Protein AF-A0A800K3X0-F1 (afdb_monomer_lite)

Radius of gyration: 19.75 Å; chains: 1; bounding box: 56×38×43 Å

pLDDT: mean 89.38, std 9.4, range [58.12, 97.81]

Sequence (115 aa):
MLKYLQFLIIMMLFINLHAQDKIEIEEKKMKMSQGVQNGLSIFIPASDQKFTEKLWKKKMKDLKAKVSKVNNDLLAMNIDMYNISDNSVNIYIHCKNAIKGIQLNIFFDMGESYL

Structure (mmCIF, N/CA/C/O backbone):
data_AF-A0A800K3X0-F1
#
_entry.id   AF-A0A800K3X0-F1
#
loop_
_atom_site.group_PDB
_atom_site.id
_atom_site.type_symbol
_atom_site.label_atom_id
_atom_site.label_alt_id
_atom_site.label_comp_id
_atom_site.label_asym_id
_atom_site.label_entity_id
_atom_site.label_seq_id
_atom_site.pdbx_PDB_ins_code
_atom_site.Cartn_x
_atom_site.Cartn_y
_atom_site.Cartn_z
_atom_site.occupancy
_atom_site.B_iso_or_equiv
_atom_site.auth_seq_id
_atom_site.auth_comp_id
_atom_site.auth_asym_id
_atom_site.auth_atom_id
_atom_site.pdbx_PDB_model_num
ATOM 1 N N . MET A 1 1 ? -43.198 -23.718 22.457 1.00 69.19 1 MET A N 1
ATOM 2 C CA . MET A 1 1 ? -41.885 -24.062 21.863 1.00 69.19 1 MET A CA 1
ATOM 3 C C . MET A 1 1 ? -41.640 -23.365 20.526 1.00 69.19 1 MET A C 1
ATOM 5 O O . MET A 1 1 ? -40.715 -22.573 20.453 1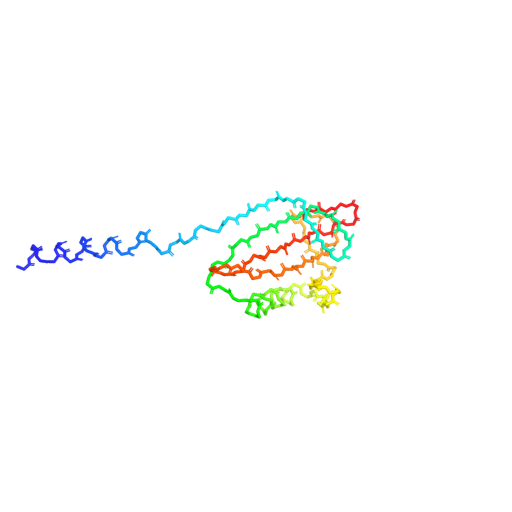.00 69.19 1 MET A O 1
ATOM 9 N N . LEU A 1 2 ? -42.486 -23.570 19.506 1.00 76.75 2 LEU A N 1
ATOM 10 C CA . LEU A 1 2 ? -42.257 -23.051 18.144 1.00 76.75 2 LEU A CA 1
ATOM 11 C C . LEU A 1 2 ? -42.133 -21.511 18.048 1.00 76.75 2 LEU A C 1
ATOM 13 O O . LEU A 1 2 ? -41.289 -21.008 17.318 1.00 76.75 2 LEU A O 1
ATOM 17 N N . LYS A 1 3 ? -42.901 -20.762 18.854 1.00 74.12 3 LYS A N 1
ATOM 18 C CA . LYS A 1 3 ? -42.854 -19.285 18.901 1.00 74.12 3 LYS A CA 1
ATOM 19 C C . LYS A 1 3 ? -41.527 -18.726 19.437 1.00 74.12 3 LYS A C 1
ATOM 21 O O . LYS A 1 3 ? -41.047 -17.711 18.950 1.00 74.12 3 LYS A O 1
ATOM 26 N N . TYR A 1 4 ? -40.913 -19.406 20.406 1.00 87.25 4 TYR A N 1
ATOM 27 C CA . TYR A 1 4 ? -39.612 -19.007 20.955 1.00 87.25 4 TYR A CA 1
ATOM 28 C C . TYR A 1 4 ? -38.475 -19.320 19.980 1.00 87.25 4 TYR A C 1
ATOM 30 O O . TYR A 1 4 ? -37.525 -18.553 19.882 1.00 87.25 4 TYR A O 1
ATOM 38 N N . LEU A 1 5 ? -38.610 -20.402 19.206 1.00 84.94 5 LEU A N 1
ATOM 39 C CA . LEU A 1 5 ? -37.671 -20.747 18.141 1.00 84.94 5 LEU A CA 1
ATOM 40 C C . LEU A 1 5 ? -37.708 -19.716 17.000 1.00 84.94 5 LEU A C 1
ATOM 42 O O . LEU A 1 5 ? -36.660 -19.272 16.545 1.00 84.94 5 LEU A O 1
ATOM 46 N N . GLN A 1 6 ? -38.902 -19.277 16.588 1.00 85.12 6 GLN A N 1
ATOM 47 C CA . GLN A 1 6 ? -39.060 -18.203 15.597 1.00 85.12 6 GLN A CA 1
ATOM 48 C C . GLN A 1 6 ? -38.458 -16.877 16.084 1.00 85.12 6 GLN A C 1
ATOM 50 O O . GLN A 1 6 ? -37.770 -16.202 15.323 1.00 85.12 6 GLN A O 1
ATOM 55 N N . PHE A 1 7 ? -38.653 -16.536 17.360 1.00 87.81 7 PHE A N 1
ATOM 56 C CA . PHE A 1 7 ? -38.044 -15.352 17.968 1.00 87.81 7 PHE A CA 1
ATOM 57 C C . PHE A 1 7 ? -36.508 -15.424 17.970 1.00 87.81 7 PHE A C 1
ATOM 59 O O . PHE A 1 7 ? -35.844 -14.453 17.613 1.00 87.81 7 PHE A O 1
ATOM 66 N N . LEU A 1 8 ? -35.942 -16.591 18.294 1.00 85.50 8 LEU A N 1
ATOM 67 C CA . LEU A 1 8 ? -34.494 -16.812 18.294 1.00 85.50 8 LEU A CA 1
ATOM 68 C C . LEU A 1 8 ? -33.888 -16.657 16.886 1.00 85.50 8 LEU A C 1
ATOM 70 O O . LEU A 1 8 ? -32.844 -16.029 16.731 1.00 85.50 8 LEU A O 1
ATOM 74 N N . ILE A 1 9 ? -34.563 -17.182 15.857 1.00 85.25 9 ILE A N 1
ATOM 75 C CA . ILE A 1 9 ? -34.134 -17.064 14.453 1.00 85.25 9 ILE A CA 1
ATOM 76 C C . ILE A 1 9 ? -34.155 -15.598 14.000 1.00 85.25 9 ILE A C 1
ATOM 78 O O . ILE A 1 9 ? -33.201 -15.135 13.380 1.00 85.25 9 ILE A O 1
ATOM 82 N N . ILE A 1 10 ? -35.200 -14.844 14.356 1.00 84.38 10 ILE A N 1
ATOM 83 C CA . ILE A 1 10 ? -35.297 -13.411 14.043 1.00 84.38 10 ILE A CA 1
ATOM 84 C C . ILE A 1 10 ? -34.165 -12.629 14.723 1.00 84.38 10 ILE A C 1
ATOM 86 O O . ILE A 1 10 ? -33.537 -11.786 14.087 1.00 84.38 10 ILE A O 1
ATOM 90 N N . MET A 1 11 ? -33.839 -12.949 15.977 1.00 81.69 11 MET A N 1
ATOM 91 C CA . MET A 1 11 ? -32.754 -12.291 16.710 1.00 81.69 11 MET A CA 1
ATOM 92 C C . MET A 1 11 ? -31.374 -12.553 16.080 1.00 81.69 11 MET A C 1
ATOM 94 O O . MET A 1 11 ? -30.538 -11.652 16.035 1.00 81.69 11 MET A O 1
ATOM 98 N N . MET A 1 12 ? -31.151 -13.752 15.527 1.00 77.75 12 MET A N 1
ATOM 99 C CA . MET A 1 12 ? -29.915 -14.087 14.806 1.00 77.75 12 MET A CA 1
ATOM 100 C C . MET A 1 12 ? -29.765 -13.355 13.464 1.00 77.75 12 MET A C 1
ATOM 102 O O . MET A 1 12 ? -28.642 -13.128 13.016 1.00 77.75 12 MET A O 1
ATOM 106 N N . LEU A 1 13 ? -30.862 -12.940 12.823 1.00 73.81 13 LEU A N 1
ATOM 107 C CA . LEU A 1 13 ? -30.800 -12.208 11.552 1.00 73.81 13 LEU A CA 1
ATOM 108 C C . LEU A 1 13 ? -30.311 -10.758 11.729 1.00 73.81 13 LEU A C 1
ATOM 110 O O . LEU A 1 13 ? -29.619 -10.245 10.852 1.00 73.81 13 LEU A O 1
ATOM 114 N N . PHE A 1 14 ? -30.572 -10.122 12.877 1.00 68.31 14 PHE A N 1
ATOM 115 C CA . PHE A 1 14 ? -30.147 -8.737 13.135 1.00 68.31 14 PHE A CA 1
ATOM 116 C C . PHE A 1 14 ? -28.644 -8.580 13.413 1.00 68.31 14 PHE A C 1
ATOM 118 O O . PHE A 1 14 ? -28.079 -7.524 13.138 1.00 68.31 14 PHE A O 1
ATOM 125 N N . ILE A 1 15 ? -27.969 -9.625 13.902 1.00 67.12 15 ILE A N 1
ATOM 126 C CA . ILE A 1 15 ? -26.538 -9.563 14.255 1.00 67.12 15 ILE A CA 1
ATOM 127 C C . ILE A 1 15 ? -25.625 -9.492 13.018 1.00 67.12 15 ILE A C 1
ATOM 129 O O . ILE A 1 15 ? -24.485 -9.048 13.112 1.00 67.12 15 ILE A O 1
ATOM 133 N N . ASN A 1 16 ? -26.121 -9.901 11.846 1.00 58.12 16 ASN A N 1
ATOM 134 C CA . ASN A 1 16 ? -25.319 -9.989 10.623 1.00 58.12 16 ASN A CA 1
ATOM 135 C C . ASN A 1 16 ? -25.211 -8.662 9.845 1.00 58.12 16 ASN A C 1
ATOM 137 O O . ASN A 1 16 ? -24.402 -8.564 8.926 1.00 58.12 16 ASN A O 1
ATOM 141 N N . LEU A 1 17 ? -25.987 -7.629 10.201 1.00 58.62 17 LEU A N 1
ATOM 142 C CA . LEU A 1 17 ? -26.057 -6.379 9.425 1.00 58.62 17 LEU A CA 1
ATOM 143 C C . LEU A 1 17 ? -24.883 -5.410 9.667 1.00 58.62 17 LEU A C 1
ATOM 145 O O . LEU A 1 17 ? -24.694 -4.488 8.880 1.00 58.62 17 LEU A O 1
ATOM 149 N N . HIS A 1 18 ? -24.076 -5.618 10.712 1.00 60.22 18 HIS A N 1
ATOM 150 C CA . HIS A 1 18 ? -22.994 -4.701 11.107 1.00 60.22 18 HIS A CA 1
ATOM 151 C C . HIS A 1 18 ? -21.573 -5.237 10.867 1.00 60.22 18 HIS A C 1
ATOM 153 O O . HIS A 1 18 ? -20.610 -4.606 11.287 1.00 60.22 18 HIS A O 1
ATOM 159 N N . ALA A 1 19 ? -21.414 -6.389 10.210 1.00 60.28 19 ALA A N 1
ATOM 160 C CA . ALA A 1 19 ? -20.116 -7.065 10.105 1.00 60.28 19 ALA A CA 1
ATOM 161 C C . ALA A 1 19 ? -19.293 -6.719 8.845 1.00 60.28 19 ALA A C 1
ATOM 163 O O . ALA A 1 19 ? -18.204 -7.261 8.673 1.00 60.28 19 ALA A O 1
AT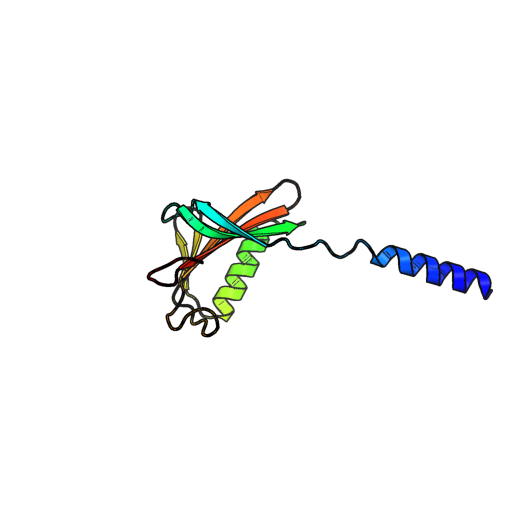OM 164 N N . GLN A 1 20 ? -19.789 -5.858 7.950 1.00 66.69 20 GLN A N 1
ATOM 165 C CA . GLN A 1 20 ? -19.083 -5.497 6.714 1.00 66.69 20 GLN A CA 1
ATOM 166 C C . GLN A 1 20 ? -18.756 -4.004 6.697 1.00 66.69 20 GLN A C 1
ATOM 168 O O . GLN A 1 20 ? -19.550 -3.187 6.231 1.00 66.69 20 GLN A O 1
ATOM 173 N N . ASP A 1 21 ? -17.570 -3.652 7.193 1.00 70.25 21 ASP A N 1
ATOM 174 C CA . ASP A 1 21 ? -17.000 -2.332 6.943 1.00 70.25 21 ASP A CA 1
ATOM 175 C C . ASP A 1 21 ? -16.739 -2.185 5.438 1.00 70.25 21 ASP A C 1
ATOM 177 O O . ASP A 1 21 ? -16.094 -3.033 4.812 1.00 70.25 21 ASP A O 1
ATOM 181 N N . LYS A 1 22 ? -17.256 -1.110 4.835 1.00 71.75 22 LYS A N 1
ATOM 182 C CA . LYS A 1 22 ? -16.961 -0.793 3.437 1.00 71.75 22 LYS A CA 1
ATOM 183 C C . LYS A 1 22 ? -15.509 -0.340 3.340 1.00 71.75 22 LYS A C 1
ATOM 185 O O . LYS A 1 22 ? -15.112 0.619 3.996 1.00 71.75 22 LYS A O 1
ATOM 190 N N . ILE A 1 23 ? -14.729 -1.0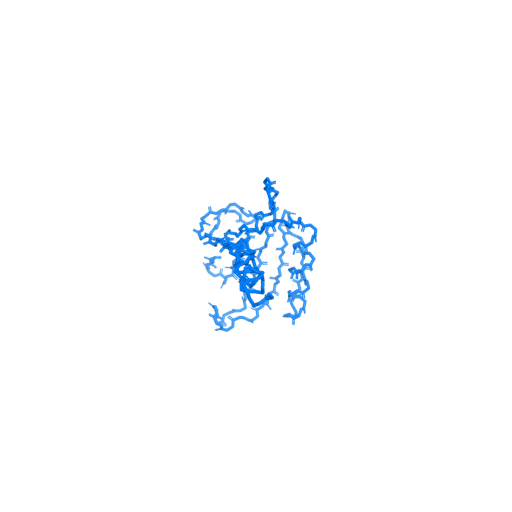22 2.508 1.00 81.88 23 ILE A N 1
ATOM 191 C CA . ILE A 1 23 ? -13.400 -0.550 2.125 1.00 81.88 23 ILE A CA 1
ATOM 192 C C . ILE A 1 23 ? -13.603 0.511 1.048 1.00 81.88 23 ILE A C 1
ATOM 194 O O . ILE A 1 23 ? -14.009 0.199 -0.071 1.00 81.88 23 ILE A O 1
ATOM 198 N N . GLU A 1 24 ? -13.350 1.765 1.402 1.00 83.25 24 GLU A N 1
ATOM 199 C CA . GLU A 1 24 ? -13.362 2.880 0.460 1.00 83.25 24 GLU A CA 1
ATOM 200 C C . GLU A 1 24 ? -11.975 3.024 -0.174 1.00 83.25 24 GLU A C 1
ATOM 202 O O . GLU A 1 24 ? -10.954 3.046 0.523 1.00 83.25 24 GLU A O 1
ATOM 207 N N . ILE A 1 25 ? -11.953 3.077 -1.508 1.00 90.81 25 ILE A N 1
ATOM 208 C CA . ILE A 1 25 ? -10.755 3.291 -2.319 1.00 90.81 25 ILE A CA 1
ATOM 209 C C . ILE A 1 25 ? -10.937 4.624 -3.036 1.00 90.81 25 ILE A C 1
ATOM 211 O O . ILE A 1 25 ? -11.878 4.791 -3.810 1.00 90.81 25 ILE A O 1
ATOM 215 N N . GLU A 1 26 ? -10.030 5.558 -2.781 1.00 94.12 26 GLU A N 1
ATOM 216 C CA . GLU A 1 26 ? -10.010 6.869 -3.422 1.00 94.12 26 GLU A CA 1
ATOM 217 C C . GLU A 1 26 ? -8.764 7.008 -4.290 1.00 94.12 26 GLU A C 1
ATOM 219 O O . GLU A 1 26 ? -7.644 6.879 -3.795 1.00 94.12 26 GLU A O 1
ATOM 224 N N . GLU A 1 27 ? -8.941 7.345 -5.561 1.00 95.38 27 GLU A N 1
ATOM 225 C CA . GLU A 1 27 ? -7.841 7.769 -6.422 1.00 95.38 27 GLU A CA 1
ATOM 226 C C . GLU A 1 27 ? -7.604 9.273 -6.247 1.00 95.38 27 GLU A C 1
ATOM 228 O O . GLU A 1 27 ? -8.527 10.081 -6.393 1.00 95.38 27 GLU A O 1
ATOM 233 N N . LYS A 1 28 ? -6.382 9.669 -5.877 1.00 95.44 28 LYS A N 1
ATOM 234 C CA . LYS A 1 28 ? -6.033 11.084 -5.684 1.00 95.44 28 LYS A CA 1
ATOM 235 C C . LYS A 1 28 ? -4.534 11.337 -5.776 1.00 95.44 28 LYS A C 1
ATOM 237 O O . LYS A 1 28 ? -3.710 10.477 -5.476 1.00 95.44 28 LYS A O 1
ATOM 242 N N . LYS A 1 29 ? -4.167 12.582 -6.091 1.00 96.38 29 LYS A N 1
ATOM 243 C CA . LYS A 1 29 ? -2.770 13.032 -6.043 1.00 96.38 29 LYS A CA 1
ATOM 244 C C . LYS A 1 29 ? -2.281 13.144 -4.602 1.00 96.38 29 LYS A C 1
ATOM 246 O O . LYS A 1 29 ? -2.870 13.855 -3.786 1.00 96.38 29 LYS A O 1
ATOM 251 N N . MET A 1 30 ? -1.180 12.470 -4.292 1.00 96.06 30 MET A N 1
ATOM 252 C CA . MET A 1 30 ? -0.604 12.406 -2.950 1.00 96.06 30 MET A CA 1
ATOM 253 C C . MET A 1 30 ? 0.918 12.494 -3.001 1.00 96.06 30 MET A C 1
ATOM 255 O O . MET A 1 30 ? 1.553 12.175 -4.001 1.00 96.06 30 MET A O 1
ATOM 259 N N . LYS A 1 31 ? 1.516 12.930 -1.891 1.00 95.31 31 LYS A N 1
ATOM 260 C CA . LYS A 1 31 ? 2.971 12.955 -1.733 1.00 95.31 31 LYS A CA 1
ATOM 261 C C . LYS A 1 31 ? 3.505 11.554 -1.409 1.00 95.31 31 LYS A C 1
ATOM 263 O O . LYS A 1 31 ? 3.002 10.917 -0.483 1.00 95.31 31 LYS A O 1
ATOM 268 N N . MET A 1 32 ? 4.558 11.160 -2.114 1.00 94.88 32 MET A N 1
ATOM 269 C CA . MET A 1 32 ? 5.364 9.949 -1.939 1.00 94.88 32 MET A CA 1
ATOM 270 C C . MET A 1 32 ? 6.864 10.281 -2.012 1.00 94.88 32 MET A C 1
ATOM 272 O O . MET A 1 32 ? 7.258 11.443 -2.164 1.00 94.88 32 MET A O 1
ATOM 276 N N . SER A 1 33 ? 7.715 9.262 -1.906 1.00 93.75 33 SER A N 1
ATOM 277 C CA . SER A 1 33 ? 9.179 9.375 -1.955 1.00 93.75 33 SER A CA 1
ATOM 278 C C . SER A 1 33 ? 9.730 10.010 -3.237 1.00 93.75 33 SER A C 1
ATOM 280 O O . SER A 1 33 ? 10.792 10.624 -3.168 1.00 93.75 33 SER A O 1
ATOM 282 N N . GLN A 1 34 ? 9.016 9.929 -4.365 1.00 93.38 34 GLN A N 1
ATOM 283 C CA . GLN A 1 34 ? 9.411 10.523 -5.655 1.00 93.38 34 GLN A CA 1
ATOM 284 C C . GLN A 1 34 ? 8.651 11.816 -6.010 1.00 93.38 34 GLN A C 1
ATOM 286 O O . GLN A 1 34 ? 8.687 12.261 -7.153 1.00 93.38 34 GLN A O 1
ATOM 291 N N . GLY A 1 35 ? 7.968 12.444 -5.048 1.00 94.38 35 GLY A N 1
ATOM 292 C CA . GLY A 1 35 ? 7.244 13.701 -5.264 1.00 94.38 35 GLY A CA 1
ATOM 293 C C . GLY A 1 35 ? 5.736 13.546 -5.110 1.00 94.38 35 GLY A C 1
ATOM 294 O O . GLY A 1 35 ? 5.276 12.807 -4.245 1.00 94.38 35 GLY A O 1
ATOM 295 N N . VAL A 1 36 ? 4.959 14.295 -5.891 1.00 96.19 36 VAL A N 1
ATOM 296 C CA . VAL A 1 36 ? 3.490 14.225 -5.874 1.00 96.19 36 VAL A CA 1
ATOM 297 C C . VAL A 1 36 ? 3.034 13.457 -7.101 1.00 96.19 36 VAL A C 1
ATOM 299 O O . VAL A 1 36 ? 3.249 13.923 -8.215 1.00 96.19 36 VAL A O 1
ATOM 302 N N . GLN A 1 37 ? 2.402 12.309 -6.883 1.00 96.88 37 GLN A N 1
ATOM 303 C CA . GLN A 1 37 ? 1.932 11.422 -7.944 1.00 96.88 37 GLN A CA 1
ATOM 304 C C . GLN A 1 37 ? 0.476 11.028 -7.712 1.00 96.88 37 GLN A C 1
ATOM 306 O O . GLN A 1 37 ? -0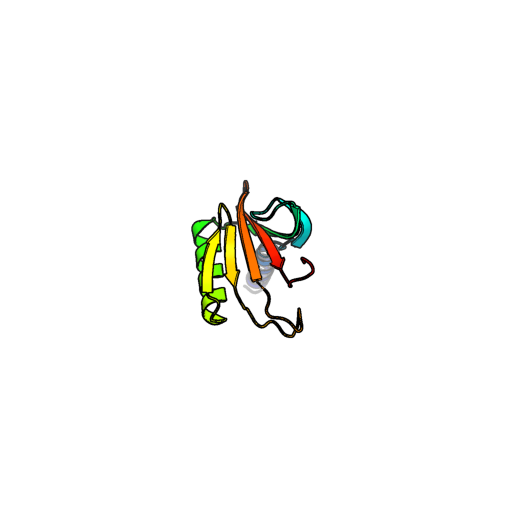.056 11.209 -6.612 1.00 96.88 37 GLN A O 1
ATOM 311 N N . ASN A 1 38 ? -0.173 10.528 -8.761 1.00 96.56 38 ASN A N 1
ATOM 312 C CA . ASN A 1 38 ? -1.466 9.868 -8.632 1.00 96.56 38 ASN A CA 1
ATOM 313 C C . ASN A 1 38 ? -1.295 8.532 -7.905 1.00 96.56 38 ASN A C 1
ATOM 315 O O . ASN A 1 38 ? -0.256 7.895 -8.058 1.00 96.56 38 ASN A O 1
ATOM 319 N N . GLY A 1 39 ? -2.267 8.166 -7.078 1.00 96.31 39 GLY A N 1
ATOM 320 C CA . GLY A 1 39 ? -2.243 6.910 -6.347 1.00 96.31 39 GLY A CA 1
ATOM 321 C C . GLY A 1 39 ? -3.601 6.578 -5.747 1.00 96.31 39 GLY A C 1
ATOM 322 O O . GLY A 1 39 ? -4.508 7.415 -5.683 1.00 96.31 39 GLY A O 1
ATOM 323 N N . LEU A 1 40 ? -3.705 5.364 -5.217 1.00 96.44 40 LEU A N 1
ATOM 324 C CA . LEU A 1 40 ? -4.881 4.863 -4.517 1.00 96.44 40 LEU A CA 1
ATOM 325 C C . LEU A 1 40 ? -4.702 5.000 -3.008 1.00 96.44 40 LEU A C 1
ATOM 327 O O . LEU A 1 40 ? -3.696 4.577 -2.440 1.00 96.44 40 LEU A O 1
ATOM 331 N N . SER A 1 41 ? -5.696 5.566 -2.338 1.00 96.06 41 SER A N 1
ATOM 332 C CA . SER A 1 41 ? -5.763 5.668 -0.886 1.00 96.06 41 SER A CA 1
ATOM 333 C C . SER A 1 41 ? -6.877 4.776 -0.369 1.00 96.06 41 SER A C 1
ATOM 335 O O . SER A 1 41 ? -8.026 4.905 -0.783 1.00 96.06 41 SER A O 1
ATOM 337 N N . ILE A 1 42 ? -6.525 3.867 0.532 1.00 95.06 42 ILE A N 1
ATOM 338 C CA . ILE A 1 42 ? -7.422 2.842 1.053 1.00 95.06 42 ILE A CA 1
ATOM 339 C C . ILE A 1 42 ? -7.447 2.957 2.570 1.00 95.06 42 ILE A C 1
ATOM 341 O O . ILE A 1 42 ? -6.398 2.889 3.218 1.00 95.06 42 ILE A O 1
ATOM 345 N N . PHE A 1 43 ? -8.633 3.111 3.154 1.00 93.75 43 PHE A N 1
ATOM 346 C CA . PHE A 1 43 ? -8.786 3.013 4.602 1.00 93.75 43 PHE A CA 1
ATOM 347 C C . PHE A 1 43 ? -9.011 1.554 5.013 1.00 93.75 43 PHE A C 1
ATOM 349 O O . PHE A 1 43 ? -9.949 0.901 4.558 1.00 93.75 43 PHE A O 1
ATOM 356 N N . ILE A 1 44 ? -8.137 1.044 5.881 1.00 91.75 44 ILE A N 1
ATOM 357 C CA . ILE A 1 44 ? -8.199 -0.313 6.422 1.00 91.75 44 ILE A CA 1
ATOM 358 C C . ILE A 1 44 ? -8.550 -0.208 7.913 1.00 91.75 44 ILE A C 1
ATOM 360 O O . ILE A 1 44 ? -7.679 0.162 8.716 1.00 91.75 44 ILE A O 1
ATOM 364 N N . PRO A 1 45 ? -9.803 -0.505 8.306 1.00 90.44 45 PRO A N 1
ATOM 365 C CA . PRO A 1 45 ? -10.229 -0.428 9.697 1.00 90.44 45 PRO A CA 1
ATOM 366 C C . PRO A 1 45 ? -9.536 -1.496 10.548 1.00 90.44 45 PRO A C 1
ATOM 368 O O . PRO A 1 45 ? -9.144 -2.551 10.050 1.00 90.44 45 PRO A O 1
ATOM 371 N N . ALA A 1 46 ? -9.384 -1.210 11.843 1.00 89.81 46 ALA A N 1
ATOM 372 C CA . ALA A 1 46 ? -8.863 -2.137 12.854 1.00 89.81 46 ALA A CA 1
ATOM 373 C C . ALA A 1 46 ? -7.510 -2.797 12.502 1.00 89.81 46 ALA A C 1
ATOM 375 O O . ALA A 1 46 ? -7.187 -3.874 12.998 1.00 89.81 46 ALA A O 1
ATOM 376 N N . SER A 1 47 ? -6.707 -2.141 11.660 1.00 92.25 47 SER A N 1
ATOM 377 C CA . SER A 1 47 ? -5.371 -2.586 11.273 1.00 92.25 47 SER A CA 1
ATOM 378 C C . SER A 1 47 ? -4.311 -1.608 11.766 1.00 92.25 47 SER A C 1
ATOM 380 O O . SER A 1 47 ? -4.573 -0.415 11.920 1.00 92.25 47 SER A O 1
ATOM 382 N N . ASP A 1 48 ? -3.099 -2.112 11.976 1.00 94.88 48 ASP A N 1
ATOM 383 C CA . ASP A 1 48 ? -1.920 -1.313 12.287 1.00 94.88 48 ASP A CA 1
ATOM 384 C C . ASP A 1 48 ? -0.886 -1.373 11.153 1.00 94.88 48 ASP A C 1
ATOM 386 O O . ASP A 1 48 ? -0.928 -2.234 10.262 1.00 94.88 48 ASP A O 1
ATOM 390 N N . GLN A 1 49 ? 0.051 -0.424 11.169 1.00 95.12 49 GLN A N 1
ATOM 391 C CA . GLN A 1 49 ? 1.076 -0.296 10.136 1.00 95.12 49 GLN A CA 1
ATOM 392 C C . GLN A 1 49 ? 1.913 -1.573 10.005 1.00 95.12 49 GLN A C 1
ATOM 394 O O . GLN A 1 49 ? 2.150 -2.053 8.897 1.00 95.12 49 GLN A O 1
ATOM 399 N N . LYS A 1 50 ? 2.351 -2.153 11.125 1.00 95.19 50 LYS A N 1
ATOM 400 C CA . LYS A 1 50 ? 3.253 -3.309 11.130 1.00 95.19 50 LYS A CA 1
ATOM 401 C C . LYS A 1 50 ? 2.573 -4.533 10.523 1.00 95.19 50 LYS A C 1
ATOM 403 O O . LYS A 1 50 ? 3.200 -5.264 9.752 1.00 95.19 50 LYS A O 1
ATOM 408 N N . PHE A 1 51 ? 1.307 -4.757 10.860 1.00 95.62 51 PHE A N 1
ATOM 409 C CA . PHE A 1 51 ? 0.503 -5.839 10.312 1.00 95.62 51 PHE A CA 1
ATOM 410 C C . PHE A 1 51 ? 0.240 -5.641 8.815 1.00 95.62 51 PHE A C 1
ATOM 412 O O . PHE A 1 51 ? 0.505 -6.550 8.023 1.00 95.62 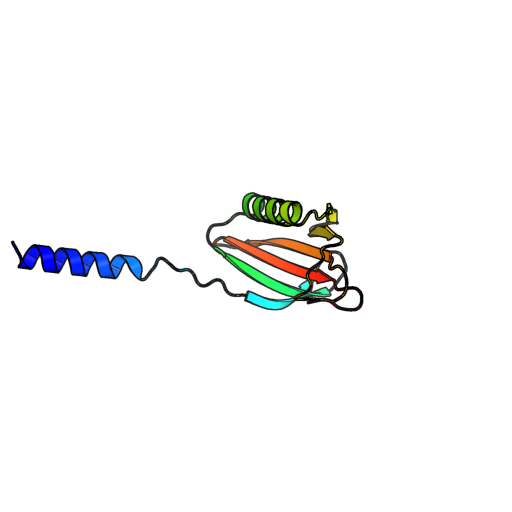51 PHE A O 1
ATOM 419 N N . THR A 1 52 ? -0.178 -4.434 8.423 1.00 95.75 52 THR A N 1
ATOM 420 C CA . THR A 1 52 ? -0.465 -4.073 7.025 1.00 95.75 52 THR A CA 1
ATOM 421 C C . THR A 1 52 ? 0.771 -4.250 6.143 1.00 95.75 52 THR A C 1
ATOM 423 O O . THR A 1 52 ? 0.731 -4.966 5.140 1.00 95.75 52 THR A O 1
ATOM 426 N N . GLU A 1 53 ? 1.912 -3.692 6.556 1.00 96.75 53 GLU A N 1
ATOM 427 C CA . GLU A 1 53 ? 3.176 -3.841 5.834 1.00 96.75 53 GLU A CA 1
ATOM 428 C C . GLU A 1 53 ? 3.634 -5.301 5.756 1.00 96.75 53 GLU A C 1
ATOM 430 O O . GLU A 1 53 ? 4.166 -5.727 4.730 1.00 96.75 53 GLU A O 1
ATOM 435 N N . LYS A 1 54 ? 3.448 -6.090 6.824 1.00 96.75 54 LYS A N 1
ATOM 436 C CA . LYS A 1 54 ? 3.808 -7.516 6.837 1.00 96.75 54 LYS A CA 1
ATOM 437 C C . LYS A 1 54 ? 3.000 -8.299 5.803 1.00 96.75 54 LYS A C 1
ATOM 439 O O . LYS A 1 54 ? 3.580 -9.110 5.078 1.00 96.75 54 LYS A O 1
ATOM 444 N N . LEU A 1 55 ? 1.687 -8.074 5.738 1.00 96.56 55 LEU A N 1
ATOM 445 C CA . LEU A 1 55 ? 0.817 -8.738 4.766 1.00 96.56 55 LEU A CA 1
ATOM 446 C C . LEU A 1 55 ? 1.140 -8.313 3.336 1.00 96.56 55 LEU A C 1
ATOM 448 O O . LEU A 1 55 ? 1.271 -9.173 2.464 1.00 96.56 55 LEU A O 1
ATOM 452 N N . TRP A 1 56 ? 1.349 -7.017 3.109 1.00 97.19 56 TRP A N 1
ATOM 453 C CA . TRP A 1 56 ? 1.744 -6.518 1.798 1.00 97.19 56 TRP A CA 1
ATOM 454 C C . TRP A 1 56 ? 3.087 -7.114 1.347 1.00 97.19 56 TRP A C 1
ATOM 456 O O . TRP A 1 56 ? 3.170 -7.675 0.258 1.00 97.19 56 TRP A O 1
ATOM 466 N N . LYS A 1 57 ? 4.113 -7.124 2.214 1.00 96.75 57 LYS A N 1
ATOM 467 C CA . LYS A 1 57 ? 5.420 -7.753 1.930 1.00 96.75 57 LYS A CA 1
ATOM 468 C C . LYS A 1 57 ? 5.282 -9.229 1.571 1.00 96.75 57 LYS A C 1
ATOM 470 O O . LYS A 1 57 ? 5.947 -9.697 0.650 1.00 96.75 57 LYS A O 1
ATOM 475 N N . LYS A 1 58 ? 4.424 -9.962 2.291 1.00 96.81 58 LYS A N 1
ATOM 476 C CA . LYS A 1 58 ? 4.130 -11.367 1.987 1.00 96.81 58 LYS A CA 1
ATOM 477 C C . LYS A 1 58 ? 3.547 -11.499 0.577 1.00 96.81 58 LYS A C 1
ATOM 479 O O . LYS A 1 58 ? 4.086 -12.265 -0.212 1.00 96.81 58 LYS A O 1
ATOM 484 N N . LYS A 1 59 ? 2.536 -10.691 0.238 1.00 95.38 59 LYS A N 1
ATOM 485 C CA . LYS A 1 59 ? 1.918 -10.696 -1.095 1.00 95.38 59 LYS A CA 1
ATOM 486 C C . LYS A 1 59 ? 2.917 -10.356 -2.206 1.00 95.38 59 LYS A C 1
ATOM 488 O O . LYS A 1 59 ? 2.922 -11.024 -3.232 1.00 95.38 59 LYS A O 1
ATOM 493 N N . MET A 1 60 ? 3.784 -9.365 -1.997 1.00 95.25 60 MET A N 1
ATOM 494 C CA . MET A 1 60 ? 4.826 -8.998 -2.966 1.00 95.25 60 MET A CA 1
ATOM 495 C C . MET A 1 60 ? 5.862 -10.114 -3.153 1.00 95.25 60 MET A C 1
ATOM 497 O O . MET A 1 60 ? 6.310 -10.365 -4.268 1.00 95.25 60 MET A O 1
ATOM 501 N N . LYS A 1 61 ? 6.206 -10.837 -2.081 1.00 92.88 61 LYS A N 1
ATOM 502 C CA . LYS A 1 61 ? 7.094 -12.003 -2.158 1.00 92.88 61 LYS A CA 1
ATOM 503 C C . LYS A 1 61 ? 6.467 -13.158 -2.942 1.00 92.88 61 LYS A C 1
ATOM 505 O O . LYS A 1 61 ? 7.181 -13.817 -3.693 1.00 92.88 61 LYS A O 1
ATOM 510 N N . ASP A 1 62 ? 5.159 -13.379 -2.803 1.00 93.38 62 ASP A N 1
ATOM 511 C CA . ASP A 1 62 ? 4.429 -14.376 -3.602 1.00 93.38 62 ASP A CA 1
ATOM 512 C C . ASP A 1 62 ? 4.484 -14.031 -5.103 1.00 93.38 62 ASP A C 1
ATOM 514 O O . ASP A 1 62 ? 4.552 -14.924 -5.945 1.00 93.38 62 ASP A O 1
ATOM 518 N N . LEU A 1 63 ? 4.551 -12.735 -5.431 1.00 91.94 63 LEU A N 1
ATOM 519 C CA . LEU A 1 63 ? 4.786 -12.211 -6.782 1.00 91.94 63 LEU A CA 1
ATOM 520 C C . LEU A 1 63 ? 6.275 -12.162 -7.177 1.00 91.94 63 LEU A C 1
ATOM 522 O O . LEU A 1 63 ? 6.616 -11.595 -8.207 1.00 91.94 63 LEU A O 1
ATOM 526 N N . LYS A 1 64 ? 7.175 -12.741 -6.368 1.00 91.94 64 LYS A N 1
ATOM 527 C CA . LYS A 1 64 ? 8.639 -12.742 -6.564 1.00 91.94 64 LYS A CA 1
ATOM 528 C C . LYS A 1 64 ? 9.272 -11.346 -6.663 1.00 91.94 64 LYS A C 1
ATOM 530 O O . LYS A 1 64 ? 10.409 -11.218 -7.114 1.00 91.94 64 LYS A O 1
ATOM 535 N N . ALA A 1 65 ? 8.582 -10.315 -6.187 1.00 94.94 65 ALA A N 1
ATOM 536 C CA . ALA A 1 65 ? 9.074 -8.949 -6.228 1.00 94.94 65 ALA A CA 1
ATOM 537 C C . ALA A 1 65 ? 10.221 -8.737 -5.231 1.00 94.94 65 ALA A C 1
ATOM 539 O O . ALA A 1 65 ? 10.193 -9.232 -4.095 1.00 94.94 65 ALA A O 1
ATOM 540 N N . LYS A 1 66 ? 11.209 -7.923 -5.615 1.00 94.56 66 LYS A N 1
ATOM 541 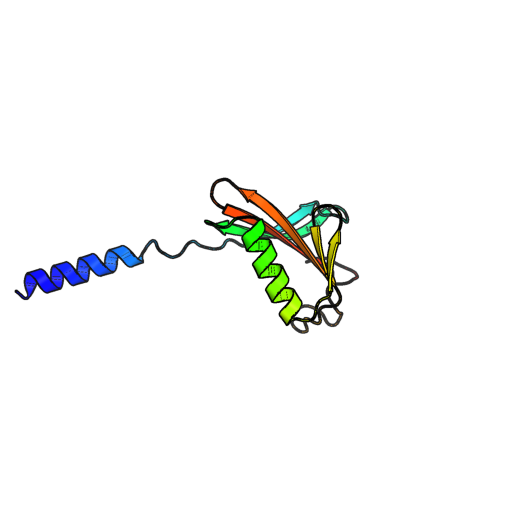C CA . LYS A 1 66 ? 12.233 -7.446 -4.678 1.00 94.56 66 LYS A CA 1
ATOM 542 C C . LYS A 1 66 ? 11.665 -6.284 -3.873 1.00 94.56 66 LYS A C 1
ATOM 544 O O . LYS A 1 66 ? 11.350 -5.244 -4.443 1.00 94.56 66 LYS A O 1
ATOM 549 N N . VAL A 1 67 ? 11.576 -6.459 -2.554 1.00 96.56 67 VAL A N 1
ATOM 550 C CA . VAL A 1 67 ? 11.071 -5.427 -1.642 1.00 96.56 67 VAL A CA 1
ATOM 551 C C . VAL A 1 67 ? 12.217 -4.684 -0.959 1.00 96.56 67 VAL A C 1
ATOM 553 O O . VAL A 1 67 ? 13.116 -5.303 -0.388 1.00 96.56 67 VAL A O 1
ATOM 556 N N . SER A 1 68 ? 12.153 -3.356 -0.958 1.00 96.19 68 SER A N 1
ATOM 557 C CA . SER A 1 68 ? 13.082 -2.465 -0.256 1.00 96.19 68 SER A CA 1
ATOM 558 C C . SER A 1 68 ? 12.349 -1.294 0.395 1.00 96.19 68 SER A C 1
ATOM 560 O O . SER A 1 68 ? 11.200 -1.011 0.073 1.00 96.19 68 SER A O 1
ATOM 562 N N . LYS A 1 69 ? 13.013 -0.600 1.321 1.00 95.88 69 LYS A N 1
ATOM 563 C CA . LYS A 1 69 ? 12.518 0.660 1.884 1.00 95.88 69 LYS A CA 1
ATOM 564 C C . LYS A 1 69 ? 13.183 1.829 1.157 1.00 95.88 69 LYS A C 1
ATOM 566 O O . LYS A 1 69 ? 14.404 1.824 1.016 1.00 95.88 69 LYS A O 1
ATOM 571 N N . VAL A 1 70 ? 12.396 2.812 0.727 1.00 95.31 70 VAL A N 1
ATOM 572 C CA . VAL A 1 70 ? 12.868 4.036 0.066 1.00 95.31 70 VAL A CA 1
ATOM 573 C C . VAL A 1 70 ? 12.269 5.225 0.805 1.00 95.31 70 VAL A C 1
ATOM 575 O O . VAL A 1 70 ? 11.069 5.474 0.735 1.00 95.31 70 VAL A O 1
ATOM 578 N N . ASN A 1 71 ? 13.097 5.956 1.555 1.00 93.19 71 ASN A N 1
ATOM 579 C CA . ASN A 1 71 ? 12.644 7.006 2.472 1.00 93.19 71 ASN A CA 1
ATOM 580 C C . ASN A 1 71 ? 11.555 6.484 3.435 1.00 93.19 71 ASN A C 1
ATOM 582 O O . ASN A 1 71 ? 11.825 5.624 4.278 1.00 93.19 71 ASN A O 1
ATOM 586 N N . ASN A 1 72 ? 10.327 6.988 3.294 1.00 91.06 72 ASN A N 1
ATOM 587 C CA . ASN A 1 72 ? 9.172 6.620 4.110 1.00 91.06 72 ASN A CA 1
ATOM 588 C C . ASN A 1 72 ? 8.256 5.584 3.444 1.00 91.06 72 ASN A C 1
ATOM 590 O O . ASN A 1 72 ? 7.235 5.229 4.034 1.00 91.06 72 ASN A O 1
ATOM 594 N N . ASP A 1 73 ? 8.626 5.086 2.264 1.00 95.88 73 ASP A N 1
ATOM 595 C CA . ASP A 1 73 ? 7.819 4.155 1.482 1.00 95.88 73 ASP A CA 1
ATOM 596 C C . ASP A 1 73 ? 8.463 2.766 1.459 1.00 95.88 73 ASP A C 1
ATOM 598 O O . ASP A 1 73 ? 9.683 2.600 1.606 1.00 95.88 73 ASP A O 1
ATOM 602 N N . LEU A 1 74 ? 7.636 1.749 1.242 1.00 97.38 74 LEU A N 1
ATOM 603 C CA . LEU A 1 74 ? 8.101 0.440 0.799 1.00 97.38 74 LEU A CA 1
ATOM 604 C C . LEU A 1 74 ? 7.917 0.344 -0.707 1.00 97.38 74 LEU A C 1
ATOM 606 O O . LEU A 1 74 ? 6.862 0.692 -1.221 1.00 97.38 74 LEU A O 1
ATOM 610 N N . LEU A 1 75 ? 8.936 -0.163 -1.383 1.00 97.56 75 LEU A N 1
ATOM 611 C CA . LEU A 1 75 ? 8.983 -0.337 -2.824 1.00 97.56 75 LEU A CA 1
ATOM 612 C C . LEU A 1 75 ? 9.089 -1.824 -3.143 1.00 97.56 75 LEU A C 1
ATOM 614 O O . LEU A 1 75 ? 9.966 -2.502 -2.602 1.00 97.56 75 LEU A O 1
ATOM 618 N N . ALA A 1 76 ? 8.229 -2.313 -4.029 1.00 97.25 76 ALA A N 1
ATOM 619 C CA . ALA A 1 76 ? 8.357 -3.613 -4.670 1.00 97.25 76 ALA A CA 1
ATOM 620 C C . ALA A 1 76 ? 8.600 -3.412 -6.170 1.00 97.25 76 ALA A C 1
ATOM 622 O O . ALA A 1 76 ? 7.818 -2.731 -6.826 1.00 97.25 76 ALA A O 1
ATOM 623 N N . MET A 1 77 ? 9.697 -3.963 -6.690 1.00 94.19 77 MET A N 1
ATOM 624 C CA . MET A 1 77 ? 10.155 -3.691 -8.059 1.00 94.19 77 MET A CA 1
ATOM 625 C C . MET A 1 77 ? 9.892 -4.847 -9.019 1.00 94.19 77 MET A C 1
ATOM 627 O O . MET A 1 77 ? 9.918 -6.009 -8.597 1.00 94.19 77 MET A O 1
ATOM 631 N N . ASN A 1 78 ? 9.781 -4.499 -10.305 1.00 90.38 78 ASN A N 1
ATOM 632 C CA . ASN A 1 78 ? 9.745 -5.410 -11.452 1.00 90.38 78 ASN A CA 1
ATOM 633 C C . ASN A 1 78 ? 8.641 -6.471 -11.343 1.00 90.38 78 ASN A C 1
ATOM 635 O O . ASN A 1 78 ? 8.906 -7.670 -11.438 1.00 90.38 78 ASN A O 1
ATOM 639 N N . ILE A 1 79 ? 7.414 -6.027 -11.072 1.00 92.44 79 ILE A N 1
ATOM 640 C CA . ILE A 1 79 ? 6.258 -6.915 -10.965 1.00 92.44 79 ILE A CA 1
ATOM 641 C C . ILE A 1 79 ? 5.537 -6.945 -12.304 1.00 92.44 79 ILE A C 1
ATOM 643 O O . ILE A 1 79 ? 5.016 -5.927 -12.755 1.00 92.44 79 ILE A O 1
ATOM 647 N N . ASP A 1 80 ? 5.439 -8.126 -12.901 1.00 89.75 80 ASP A N 1
ATOM 648 C CA . ASP A 1 80 ? 4.651 -8.314 -14.113 1.00 89.75 80 ASP A CA 1
ATOM 649 C C . ASP A 1 80 ? 3.161 -8.394 -13.745 1.00 89.75 80 ASP A C 1
ATOM 651 O O . ASP A 1 80 ? 2.702 -9.340 -13.096 1.00 89.75 80 ASP A O 1
ATOM 655 N N . MET A 1 81 ? 2.400 -7.367 -14.131 1.00 84.12 81 MET A N 1
ATOM 656 C CA . MET A 1 81 ? 0.951 -7.286 -13.935 1.00 84.12 81 MET A CA 1
ATOM 657 C C . MET A 1 81 ? 0.262 -7.019 -15.272 1.00 84.12 81 MET A C 1
ATOM 659 O O . MET A 1 81 ? -0.172 -5.903 -15.541 1.00 84.12 81 MET A O 1
ATOM 663 N N . TYR A 1 82 ? 0.102 -8.078 -16.072 1.00 80.69 82 TYR A N 1
ATOM 664 C CA . TYR A 1 82 ? -0.456 -8.024 -17.434 1.00 80.69 82 TYR A CA 1
ATOM 665 C C . TYR A 1 82 ? -1.863 -7.408 -17.539 1.00 80.69 82 TYR A C 1
ATOM 667 O O . TYR A 1 82 ? -2.276 -6.997 -18.613 1.00 80.69 82 TYR A O 1
ATOM 675 N N . ASN A 1 83 ? -2.613 -7.329 -16.435 1.00 82.31 83 ASN A N 1
ATOM 676 C CA . ASN A 1 83 ? -3.933 -6.686 -16.409 1.00 82.31 83 ASN A CA 1
ATOM 677 C C . ASN A 1 83 ? -3.869 -5.162 -16.180 1.00 82.31 83 ASN A C 1
ATOM 679 O O . ASN A 1 83 ? -4.912 -4.515 -16.181 1.00 82.31 83 ASN A O 1
ATOM 683 N N . ILE A 1 84 ? -2.683 -4.612 -15.901 1.00 77.56 84 ILE A N 1
ATOM 684 C CA . ILE A 1 84 ? -2.467 -3.201 -15.543 1.00 77.56 84 ILE A CA 1
ATOM 685 C C . ILE A 1 84 ? -1.525 -2.527 -16.546 1.00 77.56 84 ILE A C 1
ATOM 687 O O . ILE A 1 84 ? -1.766 -1.385 -16.922 1.00 77.56 84 ILE A O 1
ATOM 691 N N . SER A 1 85 ? -0.467 -3.216 -16.983 1.00 81.62 85 SER A N 1
ATOM 692 C CA . SER A 1 85 ? 0.523 -2.678 -17.918 1.00 81.62 85 SER A CA 1
ATOM 693 C C . SER A 1 85 ? 1.198 -3.795 -18.715 1.00 81.62 85 SER A C 1
ATOM 695 O O . SER A 1 85 ? 1.364 -4.908 -18.211 1.00 81.62 85 SER A O 1
ATOM 697 N N . ASP A 1 86 ? 1.631 -3.470 -19.935 1.00 83.38 86 ASP A N 1
ATOM 698 C CA . ASP A 1 86 ? 2.509 -4.319 -20.752 1.00 83.38 86 ASP A CA 1
ATOM 699 C C . ASP A 1 86 ? 3.963 -4.313 -20.239 1.00 83.38 86 ASP A C 1
ATOM 701 O O . ASP A 1 86 ? 4.749 -5.204 -20.565 1.00 83.38 86 ASP A O 1
ATOM 705 N N . ASN A 1 87 ? 4.320 -3.324 -19.412 1.00 85.94 87 ASN A N 1
ATOM 706 C CA . ASN A 1 87 ? 5.625 -3.207 -18.766 1.00 85.94 87 ASN A CA 1
ATOM 707 C C . ASN A 1 87 ? 5.579 -3.727 -17.324 1.00 85.94 87 ASN A C 1
ATOM 709 O O . ASN A 1 87 ? 4.539 -3.697 -16.661 1.00 85.94 87 ASN A O 1
ATOM 713 N N . SER A 1 88 ? 6.737 -4.129 -16.796 1.00 89.75 88 SER A N 1
ATOM 714 C CA . SER A 1 88 ? 6.865 -4.412 -15.367 1.00 89.75 88 SER A CA 1
ATOM 715 C C . SER A 1 88 ? 6.581 -3.147 -14.549 1.00 89.75 88 SER A C 1
ATOM 717 O O . SER A 1 88 ? 7.060 -2.058 -14.864 1.00 89.75 88 SER A O 1
ATOM 719 N N . VAL A 1 89 ? 5.813 -3.305 -13.476 1.00 93.69 89 VAL A N 1
ATOM 720 C CA . VAL A 1 89 ? 5.337 -2.216 -12.619 1.00 93.69 89 VAL A CA 1
ATOM 721 C C . VAL A 1 89 ? 6.125 -2.204 -11.313 1.00 93.69 89 VAL A C 1
ATOM 723 O O . VAL A 1 89 ? 6.396 -3.257 -10.722 1.00 93.69 89 VAL A O 1
ATOM 726 N N . ASN A 1 90 ? 6.453 -1.009 -10.829 1.00 95.31 90 ASN A N 1
ATOM 727 C CA . ASN A 1 90 ? 6.953 -0.810 -9.473 1.00 95.31 90 ASN A CA 1
ATOM 728 C C . ASN A 1 90 ? 5.807 -0.337 -8.573 1.00 95.31 90 ASN A C 1
ATOM 730 O O . ASN A 1 90 ? 5.044 0.553 -8.935 1.00 95.31 90 ASN A O 1
ATOM 734 N N . ILE A 1 91 ? 5.678 -0.922 -7.384 1.00 96.44 91 ILE A N 1
ATOM 735 C CA . ILE A 1 91 ? 4.612 -0.571 -6.440 1.00 96.44 91 ILE A CA 1
ATOM 736 C C . ILE A 1 91 ? 5.225 0.080 -5.210 1.00 96.44 91 ILE A C 1
ATOM 738 O O . ILE A 1 91 ? 6.015 -0.548 -4.497 1.00 96.44 91 ILE A O 1
ATOM 742 N N . TYR A 1 92 ? 4.806 1.309 -4.930 1.00 97.62 92 TYR A N 1
ATOM 743 C CA . TYR A 1 92 ? 5.142 2.023 -3.705 1.00 97.62 92 TYR A CA 1
ATOM 744 C C . TYR A 1 92 ? 3.963 1.963 -2.747 1.00 97.62 92 TYR A C 1
ATOM 746 O O . TYR A 1 92 ? 2.823 2.176 -3.157 1.00 97.62 92 TYR A O 1
ATOM 754 N N . ILE A 1 93 ? 4.230 1.721 -1.464 1.00 97.81 93 ILE A N 1
ATOM 755 C CA . ILE A 1 93 ? 3.226 1.882 -0.416 1.00 97.81 93 ILE A CA 1
ATOM 756 C C . ILE A 1 93 ? 3.706 2.753 0.733 1.00 97.81 93 ILE A C 1
ATOM 758 O O . ILE A 1 93 ? 4.871 2.711 1.135 1.00 97.81 93 ILE A O 1
ATOM 762 N N . HIS A 1 94 ? 2.757 3.476 1.316 1.00 96.25 94 HIS A N 1
ATOM 763 C CA . HIS A 1 94 ? 2.955 4.263 2.520 1.00 96.25 94 HIS A CA 1
ATOM 764 C C . HIS A 1 94 ? 1.746 4.120 3.449 1.00 96.25 94 HIS A C 1
ATOM 766 O O . HIS A 1 94 ? 0.614 4.402 3.059 1.00 96.25 94 HIS A O 1
ATOM 772 N N . CYS A 1 95 ? 1.982 3.683 4.686 1.00 95.81 95 CYS A N 1
ATOM 773 C CA . CYS A 1 95 ? 0.946 3.548 5.709 1.00 95.81 95 CYS A CA 1
ATOM 774 C C . CYS A 1 95 ? 0.938 4.779 6.621 1.00 95.81 95 CYS A C 1
ATOM 776 O O . CYS A 1 95 ? 1.971 5.132 7.192 1.00 95.81 95 CYS A O 1
ATOM 778 N N . LYS A 1 96 ? -0.232 5.392 6.811 1.00 94.12 96 LYS A N 1
ATOM 779 C CA . LYS A 1 96 ? -0.457 6.473 7.779 1.00 94.12 96 LYS A CA 1
ATOM 780 C C . LYS A 1 96 ? -1.446 6.030 8.846 1.00 94.12 96 LYS A C 1
ATOM 782 O O . LYS A 1 96 ? -2.499 5.488 8.523 1.00 94.12 96 LYS A O 1
ATOM 787 N N . ASN A 1 97 ? -1.128 6.304 10.107 1.00 93.00 97 ASN A N 1
ATOM 788 C CA . ASN A 1 97 ? -2.049 6.069 11.218 1.00 93.00 97 ASN A CA 1
ATOM 789 C C . ASN A 1 97 ? -3.310 6.925 11.065 1.00 93.00 97 ASN A C 1
ATOM 791 O O . ASN A 1 97 ? -3.226 8.125 10.800 1.00 93.00 97 ASN A O 1
ATOM 795 N N . ALA A 1 98 ? -4.465 6.303 11.277 1.00 90.81 98 ALA A N 1
ATOM 796 C CA . ALA A 1 98 ? -5.768 6.945 11.343 1.00 90.81 98 ALA A CA 1
ATOM 797 C C . ALA A 1 98 ? -6.480 6.521 12.639 1.00 90.81 98 ALA A C 1
ATOM 799 O O . ALA A 1 98 ? -6.132 5.520 13.259 1.00 90.81 98 ALA A O 1
ATOM 800 N N . ILE A 1 99 ? -7.498 7.278 13.062 1.00 87.56 99 ILE A N 1
ATOM 801 C CA . ILE A 1 99 ? -8.145 7.112 14.382 1.00 87.56 99 ILE A CA 1
ATOM 802 C C . ILE A 1 99 ? -8.661 5.680 14.614 1.00 87.56 99 ILE A C 1
ATOM 804 O O . ILE A 1 99 ? -8.621 5.185 15.735 1.00 87.56 99 ILE A O 1
ATOM 808 N N . LYS A 1 100 ? -9.145 5.009 13.562 1.00 89.06 100 LYS A N 1
ATOM 809 C CA . LYS A 1 100 ? -9.754 3.669 13.635 1.00 89.06 100 LYS A CA 1
ATOM 810 C C . LYS A 1 100 ? -9.030 2.615 12.789 1.00 89.06 100 LYS A C 1
ATOM 812 O O . LYS A 1 100 ? -9.616 1.579 12.486 1.00 89.06 100 LYS A O 1
ATOM 817 N N . GLY A 1 101 ? -7.794 2.875 12.367 1.00 91.81 101 GLY A N 1
ATOM 818 C CA . GLY A 1 101 ? -7.061 1.951 11.502 1.00 91.81 101 GLY A CA 1
ATOM 819 C C . GLY A 1 101 ? -5.878 2.596 10.791 1.00 91.81 101 GLY A C 1
ATOM 820 O O . GLY A 1 101 ? -5.237 3.507 11.315 1.00 91.81 101 GLY A O 1
ATOM 821 N N . ILE A 1 102 ? -5.612 2.144 9.568 1.00 94.75 102 ILE A N 1
ATOM 822 C CA . ILE A 1 102 ? -4.526 2.646 8.722 1.00 94.75 102 ILE A CA 1
ATOM 823 C C . ILE A 1 102 ? -5.089 3.183 7.418 1.00 94.75 102 ILE A C 1
ATOM 825 O O . ILE A 1 102 ? -5.946 2.564 6.795 1.00 94.75 102 ILE A O 1
ATOM 829 N N . GLN A 1 103 ? -4.547 4.309 6.973 1.00 95.06 103 GLN A N 1
ATOM 830 C CA . GLN A 1 103 ? -4.671 4.751 5.596 1.00 95.06 103 GLN A CA 1
ATOM 831 C C . GLN A 1 103 ? -3.461 4.248 4.807 1.00 95.06 103 GLN A C 1
ATOM 833 O O . GLN A 1 103 ? -2.325 4.664 5.049 1.00 95.06 103 GLN A O 1
ATOM 838 N N . LEU A 1 104 ? -3.709 3.312 3.897 1.00 96.38 104 LEU A N 1
ATOM 839 C CA . LEU A 1 104 ? -2.721 2.743 2.995 1.00 96.38 104 LEU A CA 1
ATOM 840 C C . LEU A 1 104 ? -2.766 3.510 1.675 1.00 96.38 104 LEU A C 1
ATOM 842 O O . LEU A 1 104 ? -3.756 3.449 0.953 1.00 96.38 104 LEU A O 1
ATOM 846 N N . ASN A 1 105 ? -1.684 4.208 1.357 1.00 97.00 105 ASN A N 1
ATOM 847 C CA . ASN A 1 105 ? -1.497 4.822 0.050 1.00 97.00 105 ASN A CA 1
ATOM 848 C C . ASN A 1 105 ? -0.649 3.893 -0.814 1.00 97.00 105 ASN A C 1
ATOM 850 O O . ASN A 1 105 ? 0.382 3.408 -0.344 1.00 97.00 105 ASN A O 1
ATOM 854 N N . ILE A 1 106 ? -1.081 3.660 -2.047 1.00 97.12 106 ILE A N 1
ATOM 855 C CA . ILE A 1 106 ? -0.442 2.784 -3.026 1.00 97.12 106 ILE A CA 1
ATOM 856 C C . ILE A 1 106 ? -0.242 3.582 -4.310 1.00 97.12 106 ILE A C 1
ATOM 858 O O . ILE A 1 106 ? -1.145 4.301 -4.725 1.00 97.12 106 ILE A O 1
ATOM 862 N N . PHE A 1 107 ? 0.923 3.440 -4.926 1.00 96.69 107 PHE A N 1
ATOM 863 C CA . PHE A 1 107 ? 1.254 4.070 -6.199 1.00 96.69 107 PHE A CA 1
ATOM 864 C C . PHE A 1 107 ? 1.812 3.002 -7.130 1.00 96.69 107 PHE A C 1
ATOM 866 O O . PHE A 1 107 ? 2.707 2.248 -6.724 1.00 96.69 107 PHE A O 1
ATOM 873 N N . PHE A 1 108 ? 1.297 2.942 -8.353 1.00 94.94 108 PHE A N 1
ATOM 874 C CA . PHE A 1 108 ? 1.780 2.023 -9.378 1.00 94.94 108 PHE A CA 1
ATOM 875 C C . PHE A 1 108 ? 2.566 2.808 -10.422 1.00 94.94 108 PHE A C 1
ATOM 877 O O . PHE A 1 108 ? 1.990 3.511 -11.245 1.00 94.94 108 PHE A O 1
ATOM 884 N N . ASP A 1 109 ? 3.886 2.687 -10.375 1.00 94.38 109 ASP A N 1
ATOM 885 C CA . ASP A 1 109 ? 4.798 3.257 -11.361 1.00 94.38 109 ASP A CA 1
ATOM 886 C C . ASP A 1 109 ? 4.905 2.307 -12.560 1.00 94.38 109 ASP A C 1
ATOM 888 O O . ASP A 1 109 ? 5.458 1.207 -12.457 1.00 94.38 109 ASP A O 1
ATOM 892 N N . MET A 1 110 ? 4.343 2.740 -13.688 1.00 91.12 110 MET A N 1
ATOM 893 C CA . MET A 1 110 ? 4.333 2.006 -14.956 1.00 91.12 110 MET A CA 1
ATOM 894 C C . MET A 1 110 ? 5.429 2.499 -15.922 1.00 91.12 110 MET A C 1
ATOM 896 O O . MET A 1 110 ? 5.393 2.174 -17.111 1.00 91.12 110 MET A O 1
ATOM 900 N N . GLY A 1 111 ? 6.388 3.299 -15.436 1.00 86.81 111 GLY A N 1
ATOM 901 C CA . GLY A 1 111 ? 7.492 3.871 -16.208 1.00 86.81 111 GLY A CA 1
ATOM 902 C C . GLY A 1 111 ? 7.239 5.323 -16.615 1.00 86.81 111 GLY A C 1
ATOM 903 O O . GLY A 1 111 ? 7.878 6.236 -16.098 1.00 86.81 111 GLY A O 1
ATOM 904 N N . GLU A 1 112 ? 6.308 5.556 -17.543 1.00 84.62 112 GLU A N 1
ATOM 905 C CA . GLU A 1 112 ? 5.993 6.915 -18.025 1.00 84.62 112 GLU A CA 1
ATOM 906 C C . GLU A 1 112 ? 4.906 7.617 -17.197 1.00 84.62 112 GLU A C 1
ATOM 908 O O . GLU A 1 112 ? 4.730 8.833 -17.288 1.00 84.62 112 GLU A O 1
ATOM 913 N N . SER A 1 113 ? 4.155 6.864 -16.390 1.00 87.56 113 SER A N 1
ATOM 914 C CA . SER A 1 113 ? 3.016 7.377 -15.630 1.00 87.56 113 SER A CA 1
ATOM 915 C C . SER A 1 113 ? 2.776 6.605 -14.334 1.00 87.56 113 SER A C 1
ATOM 917 O O . SER A 1 113 ? 3.286 5.499 -14.142 1.00 87.56 113 SER A O 1
ATOM 919 N N . TYR A 1 114 ? 1.985 7.223 -13.453 1.00 89.94 114 TYR A N 1
ATOM 920 C CA . TYR A 1 114 ? 1.533 6.653 -12.188 1.00 89.94 114 TYR A CA 1
ATOM 921 C C . TYR A 1 114 ? 0.023 6.435 -12.211 1.00 89.94 114 TYR A C 1
ATOM 923 O O . TYR A 1 114 ? -0.707 7.320 -12.670 1.00 89.94 114 TYR A O 1
ATOM 931 N N . LEU A 1 115 ? -0.413 5.305 -11.650 1.00 85.56 115 LEU A N 1
ATOM 932 C CA . LEU A 1 115 ? -1.793 5.065 -11.223 1.00 85.56 115 LEU A CA 1
ATOM 933 C C . LEU A 1 115 ? -1.910 5.197 -9.703 1.00 85.56 115 LEU A C 1
ATOM 935 O O . LEU A 1 115 ? -1.094 4.579 -8.971 1.00 85.56 115 LEU A O 1
#

Secondary structure (DSSP, 8-state):
-HHHHHHHHHHHHHGGGGS-----EEEEEEEETTEEEEEEEEEEET--HHHHHHHHHHHHHHTTPEEEEETTEEEEEEE--TTT-SS-EEEEEEEEEETTEEEEEEEEE-SS-B-

Foldseek 3Di:
DVVVVVVVVVVVVVVPPPPDDDWDKDWDFDQDLVGTATWIKTFDFPEDPVRVVVVVVVVLVVQVFDWDDRPQWIKTWQGDDVVPAPGGWIKIWHWDDDPGYIIIIIWIHRPVGID